Protein AF-A0A0F8AB43-F1 (afdb_monomer)

Solvent-accessible surface area (backbone atoms only — not comparable to full-atom values): 5744 Å² total; per-residue (Å²): 124,64,91,96,60,76,90,87,73,83,79,59,47,81,43,79,41,81,47,74,47,79,49,70,59,32,60,61,68,57,50,53,54,48,52,51,38,25,68,34,86,90,36,96,41,41,75,62,69,78,52,72,68,55,48,17,70,51,31,30,34,52,71,66,58,54,49,53,53,53,51,55,38,44,76,71,72,40,74,58,63,48,67,52,93,41,58,30,42,38,43,30,52,40,60,64,109

Structure (mmCIF, N/CA/C/O backbone):
data_AF-A0A0F8AB43-F1
#
_entry.id   AF-A0A0F8AB43-F1
#
loop_
_atom_site.group_PDB
_atom_site.id
_atom_site.type_symbol
_atom_site.label_atom_id
_atom_site.label_alt_id
_atom_site.label_comp_id
_atom_site.label_asym_id
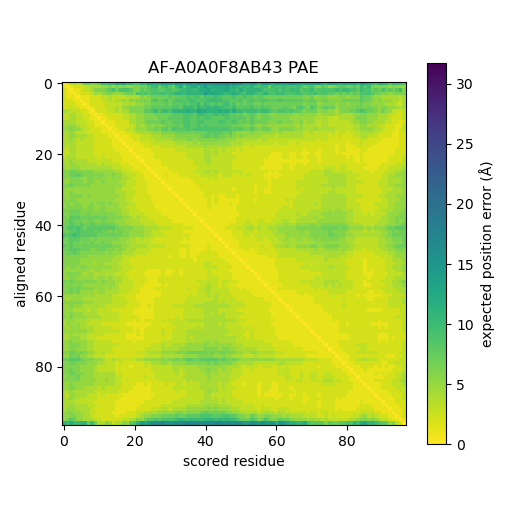_atom_site.label_entity_id
_atom_site.label_seq_id
_atom_site.pdbx_PDB_ins_code
_atom_site.Cartn_x
_atom_site.Cartn_y
_atom_site.Cartn_z
_atom_site.occupancy
_atom_site.B_iso_or_equiv
_atom_site.auth_seq_id
_atom_site.auth_comp_id
_atom_site.auth_asym_id
_atom_site.auth_atom_id
_atom_site.pdbx_PDB_model_num
ATOM 1 N N . ILE A 1 1 ? -23.044 -15.517 1.399 1.00 81.94 1 ILE A N 1
ATOM 2 C CA . ILE A 1 1 ? -21.874 -16.221 1.974 1.00 81.94 1 ILE A CA 1
ATOM 3 C C . ILE A 1 1 ? -21.461 -17.286 0.968 1.00 81.94 1 ILE A C 1
ATOM 5 O O . ILE A 1 1 ? -22.380 -17.805 0.341 1.00 81.94 1 ILE A O 1
ATOM 9 N N . PRO A 1 2 ? -20.160 -17.505 0.703 1.00 94.94 2 PRO A N 1
ATOM 10 C CA . PRO A 1 2 ? -19.719 -18.538 -0.238 1.00 94.94 2 PRO A CA 1
ATOM 11 C C . PRO A 1 2 ? -20.282 -19.913 0.133 1.00 94.94 2 PRO A C 1
ATOM 13 O O . PRO A 1 2 ? -20.707 -20.112 1.275 1.00 94.94 2 PRO A O 1
ATOM 16 N N . ASP A 1 3 ? -20.278 -20.845 -0.816 1.00 95.25 3 ASP A N 1
ATOM 17 C CA . ASP A 1 3 ? -20.741 -22.209 -0.558 1.00 95.25 3 ASP A CA 1
ATOM 18 C C . ASP A 1 3 ? -19.960 -22.820 0.618 1.00 95.25 3 ASP A C 1
ATOM 20 O O . ASP A 1 3 ? -18.767 -22.564 0.784 1.00 95.25 3 ASP A O 1
ATOM 24 N N . ASP A 1 4 ? -20.670 -23.560 1.472 1.00 95.69 4 ASP A N 1
ATOM 25 C CA . ASP A 1 4 ? -20.182 -24.154 2.728 1.00 95.69 4 ASP A CA 1
ATOM 26 C C . ASP A 1 4 ? -19.812 -23.179 3.867 1.00 95.69 4 ASP A C 1
ATOM 28 O O . ASP A 1 4 ? -19.315 -23.604 4.911 1.00 95.69 4 ASP A O 1
ATOM 32 N N . TRP A 1 5 ? -20.115 -21.882 3.745 1.00 96.75 5 TRP A N 1
ATOM 33 C CA . TRP A 1 5 ? -19.974 -20.936 4.859 1.00 96.75 5 TRP A CA 1
ATOM 34 C C . TRP A 1 5 ? -21.271 -20.784 5.649 1.00 96.75 5 TRP A C 1
ATOM 36 O O . TRP A 1 5 ? -22.364 -20.718 5.088 1.00 96.75 5 TRP A O 1
ATOM 46 N N . THR A 1 6 ? -21.147 -20.621 6.966 1.00 96.31 6 THR A N 1
ATOM 47 C CA . THR A 1 6 ? -22.269 -20.301 7.858 1.00 96.31 6 THR A CA 1
ATOM 48 C C . THR A 1 6 ? -21.952 -19.076 8.703 1.00 96.31 6 THR A C 1
ATOM 50 O O . THR A 1 6 ? -20.850 -18.945 9.231 1.00 96.31 6 THR A O 1
ATOM 53 N N . HIS A 1 7 ? -22.925 -18.182 8.865 1.00 95.12 7 HIS A N 1
ATOM 54 C CA . HIS A 1 7 ? -22.790 -17.020 9.740 1.00 95.12 7 HIS A CA 1
ATOM 55 C C . HIS A 1 7 ? -22.883 -17.442 11.214 1.00 95.12 7 HIS A C 1
ATOM 57 O O . HIS A 1 7 ? -23.922 -17.937 11.647 1.00 95.12 7 HIS A O 1
ATOM 63 N N . VAL A 1 8 ? -21.808 -17.225 11.976 1.00 95.38 8 VAL A N 1
ATOM 64 C CA . VAL A 1 8 ? -21.691 -17.672 13.377 1.00 95.38 8 VAL A CA 1
ATOM 65 C C . VAL A 1 8 ? -22.047 -16.601 14.412 1.00 95.38 8 VAL A C 1
ATOM 67 O O . VAL A 1 8 ? -22.233 -16.927 15.580 1.00 95.38 8 VAL A O 1
ATOM 70 N N . GLY A 1 9 ? -22.195 -15.338 14.003 1.00 94.44 9 GLY A N 1
ATOM 71 C CA . GLY A 1 9 ? -22.516 -14.226 14.900 1.00 94.44 9 GLY A CA 1
ATOM 72 C C . GLY A 1 9 ? -21.631 -13.002 14.675 1.00 94.44 9 GLY A C 1
ATOM 73 O O . GLY A 1 9 ? -20.806 -12.972 13.764 1.00 94.44 9 GLY A O 1
ATOM 74 N N . ARG A 1 10 ? -21.830 -11.982 15.516 1.00 94.06 10 ARG A N 1
ATOM 75 C CA . ARG A 1 10 ? -21.012 -10.763 15.528 1.00 94.06 10 ARG A CA 1
ATOM 76 C C . ARG A 1 10 ? -19.706 -11.030 16.282 1.00 94.06 10 ARG A C 1
ATOM 78 O O . ARG A 1 10 ? -19.732 -11.687 17.317 1.00 94.06 10 ARG A O 1
ATOM 85 N N . VAL A 1 11 ? -18.602 -10.498 15.765 1.00 94.56 11 VAL A N 1
ATOM 86 C CA . VAL A 1 11 ? -17.303 -10.482 16.451 1.00 94.56 11 VAL A CA 1
ATOM 87 C C . VAL A 1 11 ? -17.380 -9.667 17.751 1.00 94.56 11 VAL A C 1
ATOM 89 O O . VAL A 1 11 ? -18.169 -8.720 17.838 1.00 94.56 11 VAL A O 1
ATOM 92 N N . ASP A 1 12 ? -16.596 -10.048 18.761 1.00 95.56 12 ASP A N 1
ATOM 93 C CA . ASP A 1 12 ? -16.476 -9.269 19.994 1.00 95.56 12 ASP A CA 1
ATOM 94 C C . ASP A 1 12 ? -15.876 -7.884 19.676 1.00 95.56 12 ASP A C 1
ATOM 96 O O . ASP A 1 12 ? -14.899 -7.819 18.929 1.00 95.56 12 ASP A O 1
ATOM 100 N N . PRO A 1 13 ? -16.425 -6.771 20.200 1.00 94.88 13 PRO A N 1
ATOM 101 C CA . PRO A 1 13 ? -15.894 -5.435 19.924 1.00 94.88 13 PRO A CA 1
ATOM 102 C C . PRO A 1 13 ? -14.423 -5.259 20.312 1.00 94.88 13 PRO A C 1
ATOM 104 O O . PRO A 1 13 ? -13.740 -4.442 19.708 1.00 94.88 13 PRO A O 1
ATOM 107 N N . SER A 1 14 ? -13.933 -6.015 21.298 1.00 94.62 14 SER A N 1
ATOM 108 C CA . SER A 1 14 ? -12.545 -5.960 21.764 1.00 94.62 14 SER A CA 1
ATOM 109 C C . SER A 1 14 ? -11.589 -6.877 20.998 1.00 94.62 14 SER A C 1
ATOM 111 O O . SER A 1 14 ? -10.384 -6.819 21.237 1.00 94.62 14 SER A O 1
ATOM 113 N N . GLU A 1 15 ? -12.098 -7.696 20.073 1.00 95.44 15 GLU A N 1
ATOM 114 C CA . GLU A 1 15 ? -11.270 -8.551 19.224 1.00 95.44 15 GLU A CA 1
ATOM 115 C C . GLU A 1 15 ? -10.380 -7.689 18.321 1.00 95.44 15 GLU A C 1
ATOM 117 O O . GLU A 1 15 ? -10.858 -6.763 17.655 1.00 95.44 15 GLU A O 1
ATOM 122 N N . GLU A 1 16 ? -9.087 -8.007 18.273 1.00 94.69 16 GLU A N 1
ATOM 123 C CA . GLU A 1 16 ? -8.152 -7.344 17.371 1.00 94.69 16 GLU A CA 1
ATOM 124 C C . GLU A 1 16 ? -8.296 -7.889 15.945 1.00 94.69 16 GLU A C 1
ATOM 126 O O . GLU A 1 16 ? -8.163 -9.081 15.673 1.00 94.69 16 GLU A O 1
ATOM 131 N N . LEU A 1 17 ? -8.529 -6.978 15.010 1.00 95.50 17 LEU A N 1
ATOM 132 C CA . LEU A 1 17 ? -8.577 -7.213 13.581 1.00 95.50 17 LEU A CA 1
ATOM 133 C C . LEU A 1 17 ? -7.351 -6.592 12.923 1.00 95.50 17 LEU A C 1
ATOM 135 O O . LEU A 1 17 ? -6.978 -5.448 13.191 1.00 95.50 17 LEU A O 1
ATOM 139 N N . GLU A 1 18 ? -6.760 -7.333 11.997 1.00 97.19 18 GLU A N 1
ATOM 140 C CA . GLU A 1 18 ? -5.726 -6.817 11.115 1.00 97.19 18 GLU A CA 1
ATOM 141 C C . GLU A 1 18 ? -6.347 -6.451 9.767 1.00 97.19 18 GLU A C 1
ATOM 143 O O . GLU A 1 18 ? -6.818 -7.316 9.026 1.00 97.19 18 GLU A O 1
ATOM 148 N N . LEU A 1 19 ? -6.360 -5.156 9.443 1.00 97.12 19 LEU A N 1
ATOM 149 C CA . LEU A 1 19 ? -6.885 -4.655 8.176 1.00 97.12 19 LEU A CA 1
ATOM 150 C C . LEU A 1 19 ? -5.763 -4.073 7.323 1.00 97.12 19 LEU A C 1
ATOM 152 O O . LEU A 1 19 ? -4.887 -3.358 7.809 1.00 97.12 19 LEU A O 1
ATOM 156 N N . THR A 1 20 ? -5.830 -4.342 6.021 1.00 98.25 20 THR A N 1
ATOM 157 C CA . THR A 1 20 ? -4.907 -3.781 5.033 1.00 98.25 20 THR A CA 1
ATOM 158 C C . THR A 1 20 ? -5.603 -2.711 4.200 1.00 98.25 20 THR A C 1
ATOM 160 O O . THR A 1 20 ? -6.594 -2.974 3.520 1.00 98.25 20 THR A O 1
ATOM 163 N N . PHE A 1 21 ? -5.047 -1.505 4.212 1.00 97.94 21 PHE A N 1
ATOM 164 C CA . PHE A 1 21 ? -5.486 -0.362 3.424 1.00 97.94 21 PHE A CA 1
ATOM 165 C C . PHE A 1 21 ? -4.600 -0.218 2.188 1.00 97.94 21 PHE A C 1
ATOM 167 O O . PHE A 1 21 ? -3.427 0.143 2.295 1.00 97.94 21 PHE A O 1
ATOM 174 N N . ALA A 1 22 ? -5.177 -0.474 1.014 1.00 98.06 22 ALA A N 1
ATOM 175 C CA . ALA A 1 22 ? -4.551 -0.178 -0.269 1.00 98.06 22 ALA A CA 1
ATOM 176 C C . ALA A 1 22 ? -4.699 1.319 -0.583 1.00 98.06 22 ALA A C 1
ATOM 178 O O . ALA A 1 22 ? -5.808 1.836 -0.738 1.00 98.06 22 ALA A O 1
ATOM 179 N N . LEU A 1 23 ? -3.579 2.026 -0.656 1.00 98.19 23 LEU A N 1
ATOM 180 C CA . LEU A 1 23 ? -3.519 3.445 -0.973 1.00 98.19 23 LEU A CA 1
ATOM 181 C C . LEU A 1 23 ? -3.512 3.661 -2.489 1.00 98.19 23 LEU A C 1
ATOM 183 O O . LEU A 1 23 ? -3.089 2.810 -3.270 1.00 98.19 23 LEU A O 1
ATOM 187 N N . LYS A 1 24 ? -3.948 4.847 -2.922 1.00 98.00 24 LYS A N 1
ATOM 188 C CA . LYS A 1 24 ? -3.951 5.201 -4.343 1.00 98.00 24 LYS A CA 1
ATOM 189 C C . LYS A 1 24 ? -2.516 5.330 -4.870 1.00 98.00 24 LYS A C 1
ATOM 191 O O . LYS A 1 24 ? -1.843 6.322 -4.596 1.00 98.00 24 LYS A O 1
ATOM 196 N N . GLN A 1 25 ? -2.092 4.346 -5.656 1.00 98.00 25 GLN A N 1
ATOM 197 C CA . GLN A 1 25 ? -0.831 4.369 -6.394 1.00 98.00 25 GLN A CA 1
ATOM 198 C C . GLN A 1 25 ? -0.832 5.449 -7.489 1.00 98.00 25 GLN A C 1
ATOM 200 O O . GLN A 1 25 ? -1.888 5.817 -8.023 1.00 98.00 25 GLN A O 1
ATOM 205 N N . GLN A 1 26 ? 0.359 5.942 -7.823 1.00 97.81 26 GLN A N 1
ATOM 206 C CA . GLN A 1 26 ? 0.604 6.899 -8.908 1.00 97.81 26 GLN A CA 1
ATOM 207 C C . GLN A 1 26 ? 1.150 6.188 -10.158 1.00 97.81 26 GLN A C 1
ATOM 209 O O . GLN A 1 26 ? 1.662 5.083 -10.054 1.00 97.81 26 GLN A O 1
ATOM 214 N N . HIS A 1 27 ? 1.022 6.811 -11.334 1.00 96.94 27 HIS A N 1
ATOM 215 C CA . HIS A 1 27 ? 1.663 6.375 -12.592 1.00 96.94 27 HIS A CA 1
ATOM 216 C C . HIS A 1 27 ? 1.471 4.892 -12.973 1.00 96.94 27 HIS A C 1
ATOM 218 O O . HIS A 1 27 ? 2.369 4.253 -13.525 1.00 96.94 27 HIS A O 1
ATOM 224 N N . VAL A 1 28 ? 0.305 4.320 -12.663 1.00 97.38 28 VAL A N 1
ATOM 225 C CA . VAL A 1 28 ? -0.009 2.912 -12.969 1.00 97.38 28 VAL A CA 1
ATOM 226 C C . VAL A 1 28 ? -0.003 2.656 -14.483 1.00 97.3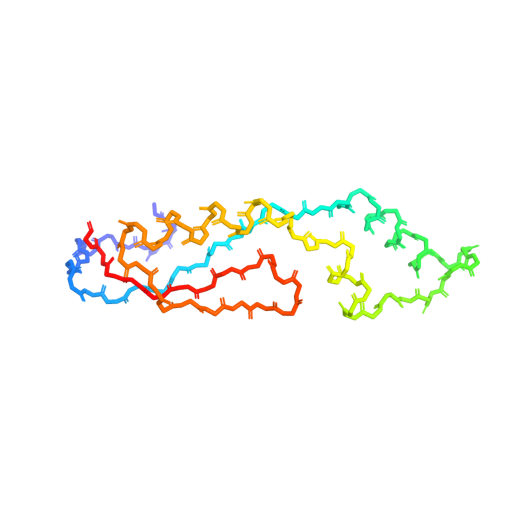8 28 VAL A C 1
ATOM 228 O O . VAL A 1 28 ? 0.387 1.584 -14.932 1.00 97.38 28 VAL A O 1
ATOM 231 N N . ASP A 1 29 ? -0.372 3.661 -15.271 1.00 97.75 29 ASP A N 1
ATOM 232 C CA . ASP A 1 29 ? -0.283 3.683 -16.731 1.00 97.75 29 ASP A CA 1
ATOM 233 C C . ASP A 1 29 ? 1.162 3.543 -17.235 1.00 97.75 29 ASP A C 1
ATOM 235 O O . ASP A 1 29 ? 1.435 2.726 -18.115 1.00 97.75 29 ASP A O 1
ATOM 239 N N . LEU A 1 30 ? 2.110 4.262 -16.627 1.00 97.25 30 LEU A N 1
ATOM 240 C CA . LEU A 1 30 ? 3.530 4.156 -16.972 1.00 97.25 30 LEU A CA 1
ATOM 241 C C . LEU A 1 30 ? 4.130 2.809 -16.535 1.00 97.25 30 LEU A C 1
ATOM 243 O O . LEU A 1 30 ? 4.997 2.264 -17.223 1.00 97.25 30 LEU A O 1
ATOM 247 N N . LEU A 1 31 ? 3.657 2.233 -15.423 1.00 97.38 31 LEU A N 1
ATOM 248 C CA . LEU A 1 31 ? 4.015 0.860 -15.052 1.00 97.38 31 LEU A CA 1
ATOM 249 C C . LEU A 1 31 ? 3.537 -0.134 -16.116 1.00 97.38 31 LEU A C 1
ATOM 251 O O . LEU A 1 31 ? 4.301 -1.014 -16.503 1.00 97.38 31 LEU A O 1
ATOM 255 N N . GLU A 1 32 ? 2.299 0.003 -16.596 1.00 97.81 32 GLU A N 1
ATOM 256 C CA . GLU A 1 32 ? 1.740 -0.864 -17.638 1.00 97.81 32 GLU A CA 1
ATOM 257 C C . GLU A 1 32 ? 2.533 -0.753 -18.950 1.00 97.81 32 GLU A C 1
ATOM 259 O O . GLU A 1 32 ? 2.862 -1.770 -19.565 1.00 97.81 32 GLU A O 1
ATOM 264 N N . GLU A 1 33 ? 2.893 0.465 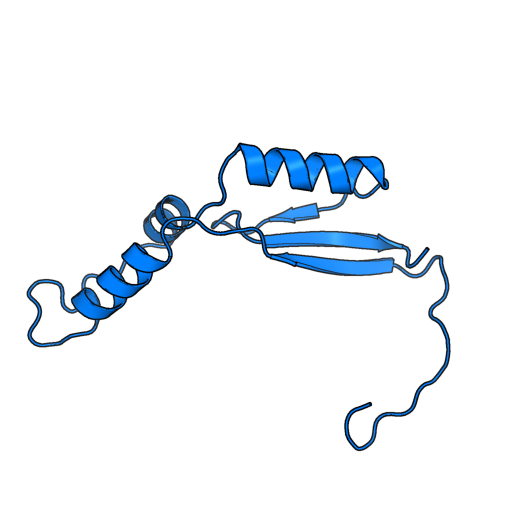-19.362 1.00 97.88 33 GLU A N 1
ATOM 265 C CA . GLU A 1 33 ? 3.752 0.694 -20.528 1.00 97.88 33 GLU A CA 1
ATOM 266 C C . GLU A 1 33 ? 5.130 0.047 -20.346 1.00 97.88 33 GLU A C 1
ATOM 268 O O . GLU A 1 33 ? 5.593 -0.694 -21.216 1.00 97.88 33 GLU A O 1
ATOM 273 N N . THR A 1 34 ? 5.760 0.256 -19.188 1.00 97.62 34 THR A N 1
ATOM 274 C CA . THR A 1 34 ? 7.072 -0.326 -18.883 1.00 97.62 34 THR A CA 1
ATOM 275 C C . THR A 1 34 ? 7.005 -1.848 -18.897 1.00 97.62 34 THR A C 1
ATOM 277 O O . THR A 1 34 ? 7.855 -2.492 -19.508 1.00 97.62 34 THR A O 1
ATOM 280 N N . LEU A 1 35 ? 5.966 -2.435 -18.295 1.00 97.88 35 LEU A N 1
ATOM 281 C CA . LEU A 1 35 ? 5.742 -3.877 -18.280 1.00 97.88 35 LEU A CA 1
ATOM 282 C C . LEU A 1 35 ? 5.668 -4.446 -19.701 1.00 97.88 35 LEU A C 1
ATOM 284 O O . LEU A 1 35 ? 6.299 -5.470 -19.970 1.00 97.88 35 LEU A O 1
ATOM 288 N N . ARG A 1 36 ? 4.948 -3.778 -20.616 1.00 98.19 36 ARG A N 1
ATOM 289 C CA . ARG A 1 36 ? 4.899 -4.176 -22.032 1.00 98.19 36 ARG A CA 1
ATOM 290 C C . ARG A 1 36 ? 6.291 -4.144 -22.660 1.00 98.19 36 ARG A C 1
ATOM 292 O O . ARG A 1 36 ? 6.708 -5.135 -23.248 1.00 98.19 36 ARG A O 1
ATOM 299 N N . LEU A 1 37 ? 7.028 -3.047 -22.486 1.00 98.38 37 LEU A N 1
ATOM 300 C CA . LEU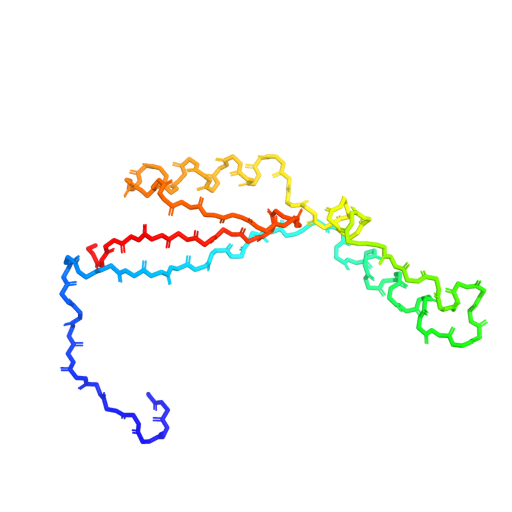 A 1 37 ? 8.347 -2.863 -23.097 1.00 98.38 37 LEU A CA 1
ATOM 301 C C . LEU A 1 37 ? 9.392 -3.868 -22.607 1.00 98.38 37 LEU A C 1
ATOM 303 O O . LEU A 1 37 ? 10.221 -4.306 -23.401 1.00 98.38 37 LEU A O 1
ATOM 307 N N . VAL A 1 38 ? 9.393 -4.218 -21.321 1.00 98.38 38 VAL A N 1
ATOM 308 C CA . VAL A 1 38 ? 10.407 -5.128 -20.755 1.00 98.38 38 VAL A CA 1
ATOM 309 C C . VAL A 1 38 ? 10.069 -6.604 -20.958 1.00 98.38 38 VAL A C 1
ATOM 311 O O . VAL A 1 38 ? 10.942 -7.452 -20.775 1.00 98.38 38 VAL A O 1
ATOM 314 N N . SER A 1 39 ? 8.823 -6.914 -21.333 1.00 98.19 39 SER A N 1
ATOM 315 C CA . SER A 1 39 ? 8.328 -8.287 -21.524 1.00 98.19 39 SER A CA 1
ATOM 316 C C . SER A 1 39 ? 8.177 -8.686 -22.995 1.00 98.19 39 SER A C 1
ATOM 318 O O . SER A 1 39 ? 8.005 -9.868 -23.282 1.00 98.19 39 SER A O 1
ATOM 320 N N . ASP A 1 40 ? 8.238 -7.729 -23.922 1.00 98.25 40 ASP A N 1
ATOM 321 C CA . ASP A 1 40 ? 8.196 -7.973 -25.365 1.00 98.25 40 ASP A CA 1
ATOM 322 C C . ASP A 1 40 ? 9.589 -8.380 -25.890 1.00 98.25 40 ASP A C 1
ATOM 324 O O . ASP A 1 40 ? 10.509 -7.567 -25.789 1.00 98.25 40 ASP A O 1
ATOM 328 N N . PRO A 1 41 ? 9.783 -9.592 -26.449 1.00 98.25 41 PRO A N 1
ATOM 329 C CA . PRO A 1 41 ? 11.079 -10.040 -26.969 1.00 98.25 41 PRO A CA 1
ATOM 330 C C . PRO A 1 41 ? 11.609 -9.209 -28.146 1.00 98.25 41 PRO A C 1
ATOM 332 O O . PRO A 1 41 ? 12.821 -9.198 -28.363 1.00 98.25 41 PRO A O 1
ATOM 335 N N . ASP A 1 42 ? 10.741 -8.508 -28.882 1.00 98.31 42 ASP A N 1
ATOM 336 C CA . ASP A 1 42 ? 11.137 -7.648 -30.004 1.00 98.31 42 ASP A CA 1
ATOM 337 C C . ASP A 1 42 ? 11.512 -6.224 -29.543 1.00 98.31 42 ASP A C 1
ATOM 339 O O . ASP A 1 42 ? 12.057 -5.421 -30.309 1.00 98.31 42 ASP A O 1
ATOM 343 N N . SER A 1 43 ? 11.264 -5.895 -28.273 1.00 98.19 43 SER A N 1
ATOM 344 C CA . SER A 1 43 ? 11.605 -4.603 -27.683 1.00 98.19 43 SER A CA 1
ATOM 345 C C . SER A 1 43 ? 13.091 -4.505 -27.339 1.00 98.19 43 SER A C 1
ATOM 347 O O . SER A 1 43 ? 13.688 -5.384 -26.719 1.00 98.19 43 SER A O 1
ATOM 349 N N . ALA A 1 44 ? 13.686 -3.339 -27.603 1.00 98.00 44 ALA A N 1
ATOM 350 C CA . ALA A 1 44 ? 15.047 -3.021 -27.160 1.00 98.00 44 ALA A CA 1
ATOM 351 C C . ALA A 1 44 ? 15.206 -2.975 -25.622 1.00 98.00 44 ALA A C 1
ATOM 353 O O . ALA A 1 44 ? 16.333 -2.887 -25.116 1.00 98.00 44 ALA A O 1
ATOM 354 N N . GLN A 1 45 ? 14.096 -2.983 -24.876 1.00 98.00 45 GLN A N 1
ATOM 355 C CA . GLN A 1 45 ? 14.065 -3.026 -23.413 1.00 98.00 45 GLN A CA 1
ATOM 356 C C . GLN A 1 45 ? 13.784 -4.427 -22.855 1.00 98.00 45 GLN A C 1
ATOM 358 O O . GLN A 1 45 ? 13.713 -4.570 -21.635 1.00 98.00 45 GLN A O 1
ATOM 363 N N . TYR A 1 46 ? 13.663 -5.452 -23.705 1.00 98.44 46 TYR A N 1
ATOM 364 C CA . TYR A 1 46 ? 13.402 -6.817 -23.260 1.00 98.44 46 TYR A CA 1
ATOM 365 C C . TYR A 1 46 ? 14.374 -7.268 -22.161 1.00 98.44 46 TYR A C 1
ATOM 367 O O . TYR A 1 46 ? 15.591 -7.095 -22.272 1.00 98.44 46 TYR A O 1
ATOM 375 N N . GLY A 1 47 ? 13.825 -7.828 -21.082 1.00 98.06 47 GLY A N 1
ATOM 376 C CA . GLY A 1 47 ? 14.578 -8.327 -19.930 1.00 98.06 47 GLY A CA 1
ATOM 377 C C . GLY A 1 47 ? 15.143 -7.249 -18.997 1.00 98.06 47 GLY A C 1
ATOM 378 O O . GLY A 1 47 ? 15.731 -7.588 -17.970 1.00 98.06 47 GLY A O 1
ATOM 379 N N . LYS A 1 48 ? 14.966 -5.955 -19.295 1.00 97.94 48 LYS A N 1
ATOM 380 C CA . LYS A 1 48 ? 15.410 -4.850 -18.426 1.00 97.94 48 LYS A CA 1
ATOM 381 C C . LYS A 1 48 ? 14.342 -4.499 -17.393 1.00 97.94 48 LYS A C 1
ATOM 383 O O . LYS A 1 48 ? 13.750 -3.425 -17.432 1.00 97.94 48 LYS A O 1
ATOM 388 N N . HIS A 1 49 ? 14.059 -5.444 -16.503 1.00 97.94 49 HIS A N 1
ATOM 389 C CA . HIS A 1 49 ? 13.059 -5.274 -15.451 1.00 97.94 49 HIS A CA 1
ATOM 390 C C . HIS A 1 49 ? 13.448 -4.181 -14.450 1.00 97.94 49 HIS A C 1
ATOM 392 O O . HIS A 1 49 ? 14.631 -3.951 -14.202 1.00 97.94 49 HIS A O 1
ATOM 398 N N . LEU A 1 50 ? 12.431 -3.556 -13.856 1.00 97.50 50 LEU A N 1
ATOM 399 C CA . LEU A 1 50 ? 12.608 -2.561 -12.805 1.00 97.50 50 LEU A CA 1
ATOM 400 C C . LEU A 1 50 ? 13.035 -3.215 -11.486 1.00 97.50 50 LEU A C 1
ATOM 402 O O . LEU A 1 50 ? 12.557 -4.298 -11.135 1.00 97.50 50 LEU A O 1
ATOM 406 N N . THR A 1 51 ? 13.877 -2.527 -10.719 1.00 97.94 51 THR A N 1
ATOM 407 C CA . THR A 1 51 ? 14.134 -2.871 -9.317 1.00 97.94 51 THR A CA 1
ATOM 408 C C . THR A 1 51 ? 12.940 -2.504 -8.433 1.00 97.94 51 THR A C 1
ATOM 410 O O . THR A 1 51 ? 12.050 -1.739 -8.818 1.00 97.94 51 THR A O 1
ATOM 413 N N . LEU A 1 52 ? 12.917 -3.018 -7.201 1.00 97.56 52 LEU A N 1
ATOM 414 C CA . LEU A 1 52 ? 11.871 -2.668 -6.238 1.00 97.56 52 LEU A CA 1
ATOM 415 C C . LEU A 1 52 ? 11.873 -1.166 -5.908 1.00 97.56 52 LEU A C 1
ATOM 417 O O . LEU A 1 52 ? 10.811 -0.571 -5.729 1.00 97.56 52 LEU A O 1
ATOM 421 N N . GLU A 1 53 ? 13.046 -0.537 -5.843 1.00 97.94 53 GLU A N 1
ATOM 422 C CA . GLU A 1 53 ? 13.194 0.900 -5.606 1.00 97.94 53 GLU A CA 1
ATOM 423 C C . GLU A 1 53 ? 12.627 1.731 -6.762 1.00 97.94 53 GLU A C 1
ATOM 425 O O . GLU A 1 53 ? 11.988 2.760 -6.521 1.00 97.94 53 GLU A O 1
ATOM 430 N N . GLU A 1 54 ? 12.819 1.280 -8.002 1.00 97.38 54 GLU A N 1
ATOM 431 C CA . GLU A 1 54 ? 12.259 1.917 -9.197 1.00 97.38 54 GLU A CA 1
ATOM 432 C C . GLU A 1 54 ? 10.731 1.792 -9.217 1.00 97.38 54 GLU A C 1
ATOM 434 O O . GLU A 1 54 ? 10.037 2.794 -9.397 1.00 97.38 54 GLU A O 1
ATOM 439 N N . VAL A 1 55 ? 10.193 0.603 -8.916 1.00 97.38 55 VAL A N 1
ATOM 440 C CA . VAL A 1 55 ? 8.741 0.385 -8.779 1.00 97.38 55 VAL A CA 1
ATOM 441 C C . VAL A 1 55 ? 8.156 1.238 -7.651 1.00 97.38 55 VAL A C 1
ATOM 443 O O . VAL A 1 55 ? 7.137 1.899 -7.845 1.00 97.38 55 VAL A O 1
ATOM 446 N N . SER A 1 56 ? 8.807 1.280 -6.483 1.00 97.00 56 SER A N 1
ATOM 447 C CA . SER A 1 56 ? 8.390 2.125 -5.356 1.00 97.00 56 SER A CA 1
ATOM 448 C C . SER A 1 56 ? 8.363 3.594 -5.757 1.00 97.00 56 SER A C 1
ATOM 450 O O . SER A 1 56 ? 7.387 4.284 -5.495 1.00 97.00 56 SER A O 1
ATOM 452 N N . SER A 1 57 ? 9.399 4.082 -6.433 1.00 96.50 57 SER A N 1
ATOM 453 C CA . SER A 1 57 ? 9.461 5.482 -6.865 1.00 96.50 57 SER A CA 1
ATOM 454 C C .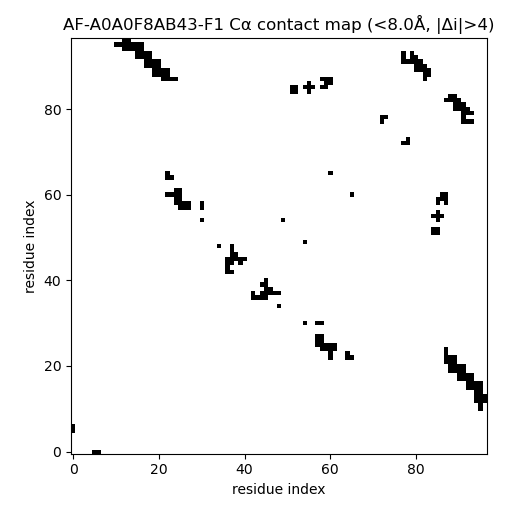 SER A 1 57 ? 8.369 5.827 -7.880 1.00 96.50 57 SER A C 1
ATOM 456 O O . SER A 1 57 ? 7.830 6.931 -7.842 1.00 96.50 57 SER A O 1
ATOM 458 N N . LEU A 1 58 ? 8.014 4.878 -8.748 1.00 96.69 58 LEU A N 1
ATOM 459 C CA . LEU A 1 58 ? 6.976 5.045 -9.757 1.00 96.69 58 LEU A CA 1
ATOM 460 C C . LEU A 1 58 ? 5.565 5.063 -9.148 1.00 96.69 58 LEU A C 1
ATOM 462 O O . LEU A 1 58 ? 4.773 5.956 -9.455 1.00 96.69 58 LEU A O 1
ATOM 466 N N . LEU A 1 59 ? 5.272 4.094 -8.275 1.00 97.38 59 LEU A N 1
ATOM 467 C CA . LEU A 1 59 ? 3.917 3.801 -7.800 1.00 97.38 59 LEU A CA 1
ATOM 468 C C . LEU A 1 59 ? 3.541 4.445 -6.471 1.00 97.38 59 LEU A C 1
ATOM 470 O O . LEU A 1 59 ? 2.349 4.531 -6.165 1.00 97.38 59 LEU A O 1
ATOM 474 N N . ARG A 1 60 ? 4.520 4.882 -5.672 1.00 97.62 60 ARG A N 1
ATOM 475 C CA . ARG A 1 60 ? 4.291 5.391 -4.315 1.00 97.62 60 ARG A CA 1
ATOM 476 C C . ARG A 1 60 ? 3.159 6.420 -4.288 1.00 97.62 60 ARG A C 1
ATOM 478 O O . ARG A 1 60 ? 3.188 7.363 -5.080 1.00 97.62 60 ARG A O 1
ATOM 485 N N . PRO A 1 61 ? 2.185 6.306 -3.367 1.00 98.31 61 PRO A N 1
ATOM 486 C CA . PRO A 1 61 ? 1.116 7.287 -3.230 1.00 98.31 61 PRO A CA 1
ATOM 487 C C . PRO A 1 61 ? 1.657 8.683 -2.927 1.00 98.31 61 PRO A C 1
ATOM 489 O O . PRO A 1 61 ? 2.703 8.831 -2.287 1.00 98.31 61 PRO A O 1
ATOM 492 N N . SER A 1 62 ? 0.911 9.716 -3.320 1.00 98.00 62 SER A N 1
ATOM 493 C CA . SER A 1 62 ? 1.314 11.100 -3.057 1.00 98.00 62 SER A CA 1
ATOM 494 C C . SER A 1 62 ? 1.458 11.365 -1.557 1.00 98.00 62 SER A C 1
ATOM 496 O O . SER A 1 62 ? 0.728 10.789 -0.745 1.00 98.00 62 SER A O 1
ATOM 498 N N . GLU A 1 63 ? 2.356 12.278 -1.172 1.00 97.19 63 GLU A N 1
ATOM 499 C CA . GLU A 1 63 ? 2.538 12.654 0.239 1.00 97.19 63 GLU A CA 1
ATOM 500 C C . GLU A 1 63 ? 1.217 13.085 0.889 1.00 97.19 63 GLU A C 1
ATOM 502 O O . GLU A 1 63 ? 0.944 12.741 2.039 1.00 97.19 63 GLU A O 1
ATOM 507 N N . LEU A 1 64 ? 0.361 13.773 0.124 1.00 98.00 64 LEU A N 1
ATOM 508 C CA . LEU A 1 64 ? -0.981 14.149 0.555 1.00 98.00 64 LEU A CA 1
ATOM 509 C C . LEU A 1 64 ? -1.847 12.921 0.867 1.00 98.00 64 LEU A C 1
ATOM 511 O O . LEU A 1 64 ? -2.436 12.870 1.942 1.00 98.00 64 LEU A O 1
ATOM 515 N N . THR A 1 65 ? -1.901 11.932 -0.032 1.00 98.12 65 THR A N 1
ATOM 516 C CA . THR A 1 65 ? -2.668 10.689 0.179 1.00 98.12 65 THR A CA 1
ATOM 517 C C . THR A 1 65 ? -2.205 9.987 1.445 1.00 98.12 65 THR A C 1
ATOM 519 O O . THR A 1 65 ? -3.012 9.656 2.311 1.00 98.12 65 THR A O 1
ATOM 522 N N . GLN A 1 66 ? -0.890 9.814 1.586 1.00 97.25 66 GLN A N 1
ATOM 523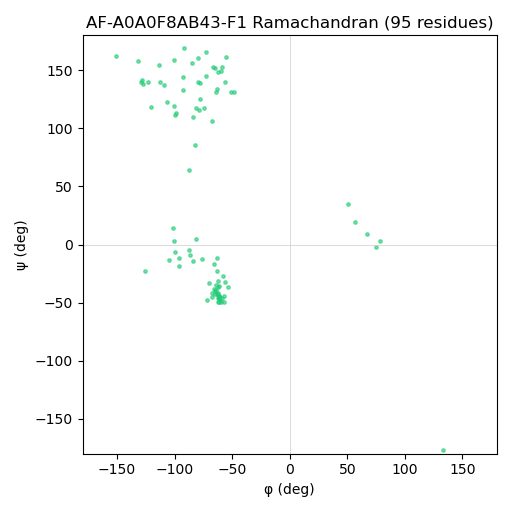 C CA . GLN A 1 66 ? -0.332 9.132 2.743 1.00 97.25 66 GLN A CA 1
ATOM 524 C C . GLN A 1 66 ? -0.620 9.889 4.047 1.00 97.25 66 GLN A C 1
ATOM 526 O O . GLN A 1 66 ? -0.988 9.278 5.049 1.00 97.25 66 GLN A O 1
ATOM 531 N N . LYS A 1 67 ? -0.479 11.221 4.039 1.00 97.50 67 LYS A N 1
ATOM 532 C CA . LYS A 1 67 ? -0.772 12.072 5.197 1.00 97.50 67 LYS A CA 1
ATOM 533 C C . LYS A 1 67 ? -2.243 11.988 5.594 1.00 97.50 67 LYS A C 1
ATOM 535 O O . LYS A 1 67 ? -2.526 11.780 6.768 1.00 97.50 67 LYS A O 1
ATOM 540 N N . VAL A 1 68 ? -3.158 12.135 4.636 1.00 98.25 68 VAL A N 1
ATOM 541 C CA . VAL A 1 68 ? -4.606 12.130 4.894 1.00 98.25 68 VAL A CA 1
ATOM 542 C C . VAL A 1 68 ? -5.049 10.790 5.469 1.00 98.25 68 VAL A C 1
ATOM 544 O O . VAL A 1 68 ? -5.740 10.774 6.483 1.00 98.25 68 VAL A O 1
ATOM 547 N N . VAL A 1 69 ? -4.607 9.669 4.889 1.00 97.81 69 VAL A N 1
ATOM 548 C CA . VAL A 1 69 ? -4.996 8.343 5.394 1.00 97.81 69 VAL A CA 1
ATOM 549 C C . VAL A 1 69 ? -4.402 8.077 6.775 1.00 97.81 69 VAL A C 1
ATOM 551 O O . VAL A 1 69 ? -5.118 7.613 7.657 1.00 97.81 69 VAL A O 1
ATOM 554 N N . ARG A 1 70 ? -3.134 8.439 7.019 1.00 96.75 70 ARG A N 1
ATOM 555 C CA . ARG A 1 70 ? -2.536 8.302 8.357 1.00 96.75 70 ARG A CA 1
ATOM 556 C C . ARG A 1 70 ? -3.256 9.149 9.406 1.00 96.75 70 ARG A C 1
ATOM 558 O O . ARG A 1 70 ? -3.506 8.657 10.499 1.00 96.75 70 ARG A O 1
ATOM 565 N N . GLN A 1 71 ? -3.623 10.387 9.079 1.00 97.62 71 GLN A N 1
ATOM 566 C CA . GLN A 1 71 ? -4.384 11.250 9.989 1.00 97.62 71 GLN A CA 1
ATOM 567 C C . GLN A 1 71 ? -5.784 10.696 10.271 1.00 97.62 71 GLN A C 1
ATOM 569 O O . GLN A 1 71 ? -6.235 10.740 11.411 1.00 97.62 71 GLN A O 1
ATOM 574 N N . TRP A 1 72 ? -6.450 10.149 9.254 1.00 97.69 72 TRP A N 1
ATOM 575 C CA . TRP A 1 72 ? -7.755 9.511 9.406 1.00 97.69 72 TRP A CA 1
ATOM 576 C C . TRP A 1 72 ? -7.692 8.249 10.282 1.00 97.69 72 TRP A C 1
ATOM 578 O O . TRP A 1 72 ? -8.533 8.081 11.160 1.00 97.69 72 TRP A O 1
ATOM 588 N N . LEU A 1 73 ? -6.675 7.398 10.119 1.00 97.25 73 LEU A N 1
ATOM 589 C CA . LEU A 1 73 ? -6.460 6.238 10.997 1.00 97.25 73 LEU A CA 1
ATOM 590 C C . LEU A 1 73 ? -6.213 6.681 12.448 1.00 97.25 73 LEU A C 1
ATOM 592 O O . LEU A 1 73 ? -6.870 6.207 13.373 1.00 97.25 73 LEU A O 1
ATOM 596 N N . GLN A 1 74 ? -5.339 7.672 12.640 1.00 96.75 74 GLN A N 1
ATOM 597 C CA . GLN A 1 74 ? -5.028 8.217 13.963 1.00 96.75 74 GLN A CA 1
ATOM 598 C C . GLN A 1 74 ? -6.243 8.846 14.652 1.00 96.75 74 GLN A C 1
ATOM 600 O O . GLN A 1 74 ? -6.386 8.702 15.864 1.00 96.75 74 GLN A O 1
ATOM 605 N N . SER A 1 75 ? -7.139 9.513 13.913 1.00 97.12 75 SER A N 1
ATOM 606 C CA . SER A 1 75 ? -8.353 10.098 14.501 1.00 97.12 75 SER A CA 1
ATOM 607 C C . SER A 1 75 ? -9.330 9.049 15.039 1.00 97.12 75 SER A C 1
ATOM 609 O O . SER A 1 75 ? -10.200 9.397 15.829 1.00 97.12 75 SER A O 1
ATOM 611 N N . HIS A 1 76 ? -9.178 7.787 14.630 1.00 95.19 76 HIS A N 1
ATOM 612 C CA . HIS A 1 76 ? -9.926 6.634 15.139 1.00 95.19 76 HIS A CA 1
ATOM 613 C C . HIS A 1 76 ? -9.104 5.804 16.144 1.00 95.19 76 HIS A C 1
ATOM 615 O O . HIS A 1 76 ? -9.456 4.672 16.446 1.00 95.19 76 HIS A O 1
ATOM 621 N N . GLY A 1 77 ? -7.989 6.339 16.659 1.00 95.00 77 GLY A N 1
ATOM 622 C CA . GLY A 1 77 ? -7.134 5.652 17.635 1.00 95.00 77 GLY A CA 1
ATOM 623 C C . GLY A 1 77 ? -6.208 4.585 17.041 1.00 95.00 77 GLY A C 1
ATOM 624 O O . GLY A 1 77 ? -5.446 3.954 17.774 1.00 95.00 77 GLY A O 1
ATOM 625 N N . ILE A 1 78 ? -6.208 4.408 15.718 1.00 96.50 78 ILE A N 1
ATOM 626 C CA . ILE A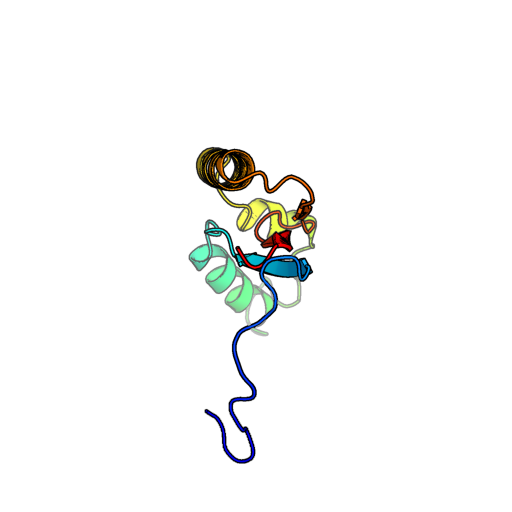 1 78 ? -5.413 3.387 15.037 1.00 96.50 78 ILE A CA 1
ATOM 627 C C . ILE A 1 78 ? -4.001 3.931 14.823 1.00 96.50 78 ILE A C 1
ATOM 629 O O . ILE A 1 78 ? -3.769 4.842 14.024 1.00 96.50 78 ILE A O 1
ATOM 633 N N . THR A 1 79 ? -3.044 3.376 15.561 1.00 93.81 79 THR A N 1
ATOM 634 C CA . THR A 1 79 ? -1.639 3.822 15.536 1.00 93.81 79 THR A CA 1
ATOM 635 C C . THR A 1 79 ? -0.650 2.702 15.232 1.00 93.81 79 THR A C 1
ATOM 637 O O . THR A 1 79 ? 0.441 2.983 14.734 1.00 93.81 79 THR A O 1
ATOM 640 N N . ASN A 1 80 ? -1.030 1.443 15.471 1.00 95.62 80 ASN A N 1
ATOM 641 C CA . ASN A 1 80 ? -0.207 0.282 15.160 1.00 95.62 80 ASN A CA 1
ATOM 642 C C . ASN A 1 80 ? -0.360 -0.091 13.682 1.00 95.62 80 ASN A C 1
ATOM 644 O O . ASN A 1 80 ? -1.206 -0.912 13.331 1.00 95.62 80 ASN A O 1
ATOM 648 N N . CYS A 1 81 ? 0.428 0.558 12.824 1.00 97.06 81 CYS A N 1
ATOM 649 C CA . CYS A 1 81 ? 0.423 0.323 11.386 1.00 97.06 81 CYS A CA 1
ATOM 650 C C . CYS A 1 81 ? 1.834 0.076 10.844 1.00 97.06 81 CYS A C 1
ATOM 652 O O . CYS A 1 81 ? 2.779 0.793 11.180 1.00 97.06 81 CYS A O 1
ATOM 654 N N . LEU A 1 82 ? 1.947 -0.874 9.923 1.00 97.25 82 LEU A N 1
ATOM 655 C CA . LEU A 1 82 ? 3.147 -1.185 9.155 1.00 97.25 82 LEU A CA 1
ATOM 656 C C . LEU A 1 82 ? 2.927 -0.851 7.679 1.00 97.25 82 LEU A C 1
ATOM 658 O O . LEU A 1 82 ? 1.800 -0.840 7.186 1.00 97.25 82 LEU A O 1
ATOM 662 N N . THR A 1 83 ? 4.011 -0.573 6.960 1.00 97.06 83 THR A N 1
ATOM 663 C CA . THR A 1 83 ? 3.974 -0.323 5.515 1.00 97.06 83 THR A CA 1
ATOM 664 C C . THR A 1 83 ? 5.040 -1.136 4.795 1.00 97.06 83 THR A C 1
ATOM 666 O O . THR A 1 83 ? 6.034 -1.546 5.393 1.00 97.06 83 THR A O 1
ATOM 669 N N . VAL A 1 84 ? 4.828 -1.356 3.503 1.00 96.56 84 VAL A N 1
ATOM 670 C CA . VAL A 1 84 ? 5.762 -2.043 2.604 1.00 96.56 84 VAL A CA 1
ATOM 671 C C . VAL A 1 84 ? 6.705 -1.047 1.917 1.00 96.56 84 VAL A C 1
ATOM 673 O O . VAL A 1 84 ? 6.480 0.163 1.943 1.00 96.56 84 VAL A O 1
ATOM 676 N N . HIS A 1 85 ? 7.754 -1.536 1.249 1.00 95.62 85 HIS A N 1
ATOM 677 C CA . HIS A 1 85 ? 8.748 -0.695 0.559 1.00 95.62 85 HIS A CA 1
ATOM 678 C C . HIS A 1 85 ? 8.154 0.260 -0.494 1.00 95.62 85 HIS A C 1
ATOM 680 O O . HIS A 1 85 ? 8.661 1.366 -0.698 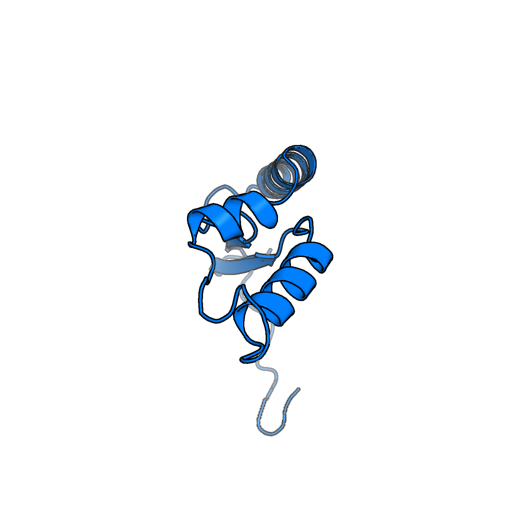1.00 95.62 85 HIS A O 1
ATOM 686 N N . THR A 1 86 ? 7.075 -0.143 -1.161 1.00 96.25 86 THR A N 1
ATOM 687 C CA . THR A 1 86 ? 6.335 0.657 -2.151 1.00 96.25 86 THR A CA 1
ATOM 688 C C . THR A 1 86 ? 5.446 1.734 -1.515 1.00 96.25 86 THR A C 1
ATOM 690 O O . THR A 1 86 ? 5.026 2.662 -2.202 1.00 96.25 86 THR A O 1
ATOM 693 N N . GLN A 1 87 ? 5.234 1.678 -0.192 1.00 97.00 87 GLN A N 1
ATOM 694 C CA . GLN A 1 87 ? 4.438 2.617 0.617 1.00 97.00 87 GLN A CA 1
ATOM 695 C C . GLN A 1 87 ? 2.976 2.782 0.170 1.00 97.00 87 GLN A C 1
ATOM 697 O O . GLN A 1 87 ? 2.318 3.764 0.511 1.00 97.00 87 GLN A O 1
ATOM 702 N N . ASP A 1 88 ? 2.464 1.831 -0.599 1.00 97.50 88 ASP A N 1
ATOM 703 C CA . ASP A 1 88 ? 1.106 1.783 -1.138 1.00 97.50 88 ASP A CA 1
ATOM 704 C C . ASP A 1 88 ? 0.165 0.880 -0.337 1.00 97.50 88 ASP A C 1
ATOM 706 O O . ASP A 1 88 ? -1.040 0.913 -0.567 1.00 97.50 88 ASP A O 1
ATOM 710 N N . PHE A 1 89 ? 0.673 0.152 0.657 1.00 98.19 89 PHE A N 1
ATOM 711 C CA . PHE A 1 89 ? -0.141 -0.584 1.619 1.00 98.19 89 PHE A CA 1
ATOM 712 C C . PHE A 1 89 ? 0.165 -0.155 3.052 1.00 98.19 89 PHE A C 1
ATOM 714 O O . PHE A 1 89 ? 1.326 0.055 3.424 1.00 98.19 89 PHE A O 1
ATOM 721 N N . LEU A 1 90 ? -0.892 -0.048 3.855 1.00 98.00 90 LEU A N 1
ATOM 722 C CA . LEU A 1 90 ? -0.823 0.082 5.307 1.00 98.00 90 LEU A CA 1
ATOM 723 C C . LEU A 1 90 ? -1.561 -1.089 5.944 1.00 98.00 90 LEU A C 1
ATOM 725 O O . LEU A 1 90 ? -2.761 -1.233 5.741 1.00 98.00 90 LEU A O 1
ATOM 729 N N . GLN A 1 91 ? -0.857 -1.903 6.716 1.00 98.31 91 GLN A N 1
ATOM 730 C CA . GLN A 1 91 ? -1.440 -2.978 7.510 1.00 98.31 91 GLN A CA 1
ATOM 731 C C . GLN A 1 91 ? -1.550 -2.488 8.946 1.00 98.31 91 GLN A C 1
ATOM 733 O O . GLN A 1 91 ? -0.534 -2.118 9.528 1.00 98.31 91 GLN A O 1
ATOM 738 N N . CYS A 1 92 ? -2.761 -2.432 9.489 1.00 98.06 92 CYS A N 1
ATOM 739 C CA . CYS A 1 92 ? -3.024 -1.869 10.806 1.00 98.06 92 CYS A CA 1
ATOM 740 C C . CYS A 1 92 ? -3.825 -2.832 11.675 1.00 98.06 92 CYS A C 1
ATOM 742 O O . CYS A 1 92 ? -4.776 -3.452 11.198 1.00 98.06 92 CYS A O 1
ATOM 744 N N . THR A 1 93 ? -3.486 -2.879 12.960 1.00 97.31 93 THR A N 1
ATOM 745 C CA . THR A 1 93 ? -4.271 -3.583 13.979 1.00 97.31 93 THR A CA 1
ATOM 746 C C . THR A 1 93 ? -5.259 -2.617 14.629 1.00 97.31 93 THR A C 1
ATOM 748 O O . THR A 1 93 ? -4.879 -1.504 15.005 1.00 97.31 93 THR A O 1
ATOM 751 N N . MET A 1 94 ? -6.519 -3.027 14.757 1.00 95.75 94 MET A N 1
ATOM 752 C CA . MET A 1 94 ? -7.586 -2.257 15.406 1.00 95.75 94 MET A CA 1
ATOM 753 C C . MET A 1 94 ? -8.636 -3.170 16.029 1.00 95.75 94 MET A C 1
ATOM 755 O O . 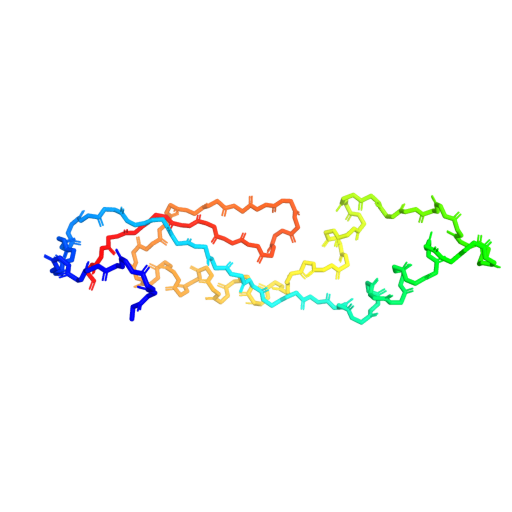MET A 1 94 ? -8.722 -4.335 15.670 1.00 95.75 94 MET A O 1
ATOM 759 N N . THR A 1 95 ? -9.451 -2.644 16.933 1.00 94.69 95 THR A N 1
ATOM 760 C CA . THR A 1 95 ? -10.586 -3.372 17.508 1.00 94.69 95 THR A CA 1
ATOM 761 C C . THR A 1 95 ? -11.789 -3.364 16.559 1.00 94.69 95 THR A C 1
ATOM 763 O O . THR A 1 95 ? -11.868 -2.536 15.652 1.00 94.69 95 THR A O 1
ATOM 766 N N . ALA A 1 96 ? -12.733 -4.286 16.750 1.00 90.81 96 ALA A N 1
ATOM 767 C CA . ALA A 1 96 ? -13.930 -4.410 15.912 1.00 90.81 96 ALA A CA 1
ATOM 768 C C . ALA A 1 96 ? -15.084 -3.438 16.263 1.00 90.81 96 ALA A C 1
ATOM 770 O O . ALA A 1 96 ? -16.182 -3.567 15.707 1.00 90.81 96 ALA A O 1
ATOM 771 N N . GLU A 1 97 ? -14.861 -2.522 17.209 1.00 84.81 97 GLU A N 1
ATOM 772 C CA . GLU A 1 97 ? -15.786 -1.451 17.623 1.00 84.81 97 GLU A CA 1
ATOM 773 C C . GLU A 1 97 ? -15.979 -0.378 16.540 1.00 84.81 97 GLU A C 1
ATOM 775 O O . GLU A 1 97 ? -17.162 -0.092 16.230 1.00 84.81 97 GLU A O 1
#

Nearest PDB structures (foldseek):
  3ee6-assembly1_A  TM=9.682E-01  e=3.997E-11  Homo sapiens
  3edy-assembly1_A  TM=9.827E-01  e=5.529E-11  Homo sapiens
  1t1e-assembly1_A  TM=8.096E-01  e=1.687E-02  Bacillus sp. MN-32
  3epu-assembly1_A  TM=5.025E-01  e=2.665E+00  Salmonella enterica subsp. enterica serovar Typhimurium
  8oyz-assembly1_B  TM=3.078E-01  e=7.055E+00  Thermotoga maritima

Organism: Larimichthys crocea (NCBI:txid215358)

Mean predicted aligned error: 3.55 Å

Foldseek 3Di:
DPPPDDDPDDDDQQDKDKDKDFFAWAQVVVVVVLCCQCCDPVHPNDVVDDDPLRLLVHTAHDPVRLVVVQVVCVVVVWDAWDADSSNRMIITIDGND

Secondary structure (DSSP, 8-state):
--TT-----PPPTTSEEEEEEE---S-HHHHHHHHHHHH-TTSTTTT-PPPHHHHHHHHPPPHHHHHHHHHHHHHTT---EEE-TTS-EEEEEEE--

pLDDT: mean 96.69, std 2.36, range [81.94, 98.44]

Sequence (97 aa):
IPDDWTHVGRVDPSEELELTFALKQQHVDLLEETLRLVSDPDSAQYGKHLTLEEVSSLLRPSELTQKVVRQWLQSHGITNCLTVHTQDFLQCTMTAE

InterPro domains:
  IPR015366 Peptidase S53, activation domain [PF09286] (4-97)
  IPR015366 Peptidase S53, activation domain [SM00944] (2-97)
  IPR015366 Peptidase S53, activation domain [cd11377] (4-97)
  IPR050819 Tripeptidyl-peptidase I and related peptidases [PTHR14218] (2-96)

Radius of gyration: 19.06 Å; Cα contacts (8 Å, |Δi|>4): 122; chains: 1; bounding box: 38×38×52 Å